Protein AF-A0A7Y9MN47-F1 (afdb_monomer)

pLDDT: mean 72.98, std 20.93, range [35.97, 98.0]

Radius of gyration: 23.83 Å; Cα contacts (8 Å, |Δi|>4): 318; chains: 1; bounding box: 65×34×80 Å

Nearest PDB structures (foldseek):
  3wjf-assembly1_B  TM=3.999E-01  e=9.464E-02  Arabidopsis thaliana
  4ymy-assembly1_A-2  TM=3.581E-01  e=9.275E-01  Arabidopsis thaliana
  2a13-assembly1_A  TM=3.561E-01  e=1.096E+00  Arabidopsis thaliana

Secondary structure (DSSP, 8-state):
--GGGSSTTSSSSSSSSTTSS--------SS---GGGGGGG-EEEEEEEE-SSTT-SEEEEEEEEEPPPTT--SEEEEEEEEEEESTTTTSPPEEEEEEEEEETTTTTEEEEE---SS-TTS-SEEEEEEEEE----SS---S--EEEEE-TTTS--SSPPSSTT-EEEEE-

Mean predicted aligned error: 13.32 Å

Sequence (172 aa):
MDKEAMSALLLGLAAAIAAMAADAAQPASGDDWPPQRQQLLAGRYVGKLQGYTRDCETVRADLRLEVGAASETAHRYTLTTTCIAGAARHAAPRTITGVWGIDQMASSCLTLGFEDPDDPQVGPNIYGFRVEEAQTRGRRAAAADYDLAQDGFNCHSGMPPEHADKRLRRVR

Structure (mmCIF, N/CA/C/O backbone):
data_AF-A0A7Y9MN47-F1
#
_entry.id   AF-A0A7Y9MN47-F1
#
loop_
_atom_site.group_PDB
_atom_site.id
_atom_site.type_symbol
_atom_site.label_atom_id
_atom_site.label_alt_id
_atom_site.label_comp_id
_atom_site.label_asym_id
_atom_site.label_entity_id
_atom_site.label_seq_id
_atom_site.pdbx_PDB_ins_code
_atom_site.Cartn_x
_atom_site.Cartn_y
_atom_site.Cartn_z
_atom_site.occupancy
_atom_site.B_iso_or_equiv
_atom_site.auth_seq_id
_atom_site.auth_comp_id
_atom_site.auth_asym_id
_atom_site.auth_atom_id
_atom_site.pdbx_PDB_model_num
ATOM 1 N N . MET A 1 1 ? -49.065 21.344 60.781 1.00 49.09 1 MET A N 1
ATOM 2 C CA . MET A 1 1 ? -47.659 21.115 60.359 1.00 49.09 1 MET A CA 1
ATOM 3 C C . MET A 1 1 ? -47.647 19.742 59.734 1.00 49.09 1 MET A C 1
ATOM 5 O O . MET A 1 1 ? -47.488 18.737 60.417 1.00 49.09 1 MET A O 1
ATOM 9 N N . ASP A 1 2 ? -48.013 19.729 58.460 1.00 40.91 2 ASP A N 1
ATOM 10 C CA . ASP A 1 2 ? -48.677 18.596 57.837 1.00 40.91 2 ASP A CA 1
ATOM 11 C C . ASP A 1 2 ? -47.696 17.789 56.997 1.00 40.91 2 ASP A C 1
ATOM 13 O O . ASP A 1 2 ? -46.956 18.307 56.161 1.00 40.91 2 ASP A O 1
ATOM 17 N N . LYS A 1 3 ? -47.714 16.485 57.268 1.00 39.78 3 LYS A N 1
ATOM 18 C CA . LYS A 1 3 ? -46.863 15.421 56.719 1.00 39.78 3 LYS A CA 1
ATOM 19 C C . LYS A 1 3 ? -47.030 15.230 55.198 1.00 39.78 3 LYS A C 1
ATOM 21 O O . LYS A 1 3 ? -46.256 14.514 54.574 1.00 39.78 3 LYS A O 1
ATOM 26 N N . GLU A 1 4 ? -47.987 15.946 54.616 1.00 41.16 4 GLU A N 1
ATOM 27 C CA . GLU A 1 4 ? -48.406 15.924 53.213 1.00 41.16 4 GLU A CA 1
ATOM 28 C C . GLU A 1 4 ? -47.660 16.938 52.325 1.00 41.16 4 GLU A C 1
ATOM 30 O O . GLU A 1 4 ? -47.920 17.022 51.131 1.00 41.16 4 GLU A O 1
ATOM 35 N N . ALA A 1 5 ? -46.716 17.715 52.869 1.00 42.19 5 ALA A N 1
ATOM 36 C CA . ALA A 1 5 ? -45.901 18.640 52.070 1.00 42.19 5 ALA A CA 1
ATOM 37 C C . ALA A 1 5 ? -44.557 18.041 51.608 1.00 42.19 5 ALA A C 1
ATOM 39 O O . ALA A 1 5 ? -43.878 18.627 50.768 1.00 42.19 5 ALA A O 1
ATOM 40 N N . MET A 1 6 ? -44.161 16.875 52.136 1.00 38.94 6 MET A N 1
ATOM 41 C CA . MET A 1 6 ? -42.829 16.298 51.889 1.00 38.94 6 MET A CA 1
ATOM 42 C C . MET A 1 6 ? -42.818 15.179 50.837 1.00 38.94 6 MET A C 1
ATOM 44 O O . MET A 1 6 ? -41.760 14.857 50.303 1.00 38.94 6 MET A O 1
ATOM 48 N N . SER A 1 7 ? -43.986 14.637 50.476 1.00 38.72 7 SER A N 1
ATOM 49 C CA . SER A 1 7 ? -44.110 13.586 49.451 1.00 38.72 7 SER A CA 1
ATOM 50 C C . SER A 1 7 ? -44.237 14.117 48.019 1.00 38.72 7 SER A C 1
ATOM 52 O O . SER A 1 7 ? -44.052 13.358 47.072 1.00 38.72 7 SER A O 1
ATOM 54 N N . ALA A 1 8 ? -44.501 15.413 47.829 1.00 39.75 8 ALA A N 1
ATOM 55 C CA . ALA A 1 8 ? -44.676 15.993 46.495 1.00 39.75 8 ALA A CA 1
ATOM 56 C C . ALA A 1 8 ? -43.355 16.394 45.805 1.00 39.75 8 ALA A C 1
ATOM 58 O O . ALA A 1 8 ? -43.352 16.646 44.604 1.00 39.75 8 ALA A O 1
ATOM 59 N N . LEU A 1 9 ? -42.223 16.420 46.525 1.00 39.03 9 LEU A N 1
ATOM 60 C CA . LEU A 1 9 ? -40.928 16.818 45.950 1.00 39.03 9 LEU A CA 1
ATOM 61 C C . LEU A 1 9 ? -40.112 15.658 45.347 1.00 39.03 9 LEU A C 1
ATOM 63 O O . LEU A 1 9 ? -39.098 15.902 44.702 1.00 39.03 9 LEU A O 1
ATOM 67 N N . LEU A 1 10 ? -40.532 14.403 45.539 1.00 43.34 10 LEU A N 1
ATOM 68 C CA . LEU A 1 10 ? -39.738 13.216 45.176 1.00 43.34 10 LEU A CA 1
ATOM 69 C C . LEU A 1 10 ? -40.212 12.478 43.912 1.00 43.34 10 LEU A C 1
ATOM 71 O O . LEU A 1 10 ? -39.572 11.518 43.495 1.00 43.34 10 LEU A O 1
ATOM 75 N N . LEU A 1 11 ? -41.284 12.933 43.259 1.00 43.06 11 LEU A N 1
ATOM 76 C CA . LEU A 1 11 ? -41.852 12.280 42.065 1.00 43.06 11 LEU A CA 1
ATOM 77 C C . LEU A 1 11 ? -41.490 12.957 40.728 1.00 43.06 11 LEU A C 1
ATOM 79 O O . LEU A 1 11 ? -41.938 12.513 39.676 1.00 43.06 11 LEU A O 1
ATOM 83 N N . GLY A 1 12 ? -40.645 13.994 40.742 1.00 37.09 12 GLY A N 1
ATOM 84 C CA . GLY A 1 12 ? -40.262 14.760 39.545 1.00 37.09 12 GLY A CA 1
ATOM 85 C C . GLY A 1 12 ? -38.930 14.380 38.882 1.00 37.09 12 GLY A C 1
ATOM 86 O O . GLY A 1 12 ? -38.513 15.074 37.962 1.00 37.09 12 GLY A O 1
ATOM 87 N N . LEU A 1 13 ? -38.235 13.328 39.335 1.00 44.00 13 LEU A N 1
ATOM 88 C CA . LEU A 1 13 ? -36.845 13.037 38.924 1.00 44.00 13 LEU A CA 1
ATOM 89 C C . LEU A 1 13 ? -36.622 11.667 38.261 1.00 44.00 13 LEU A C 1
ATOM 91 O O . LEU A 1 13 ? -35.481 11.256 38.073 1.00 44.00 13 LEU A O 1
ATOM 95 N N . ALA A 1 14 ? -37.683 10.962 37.862 1.00 44.72 14 ALA A N 1
ATOM 96 C CA . ALA A 1 14 ? -37.576 9.610 37.295 1.00 44.72 14 ALA A CA 1
ATOM 97 C C . ALA A 1 14 ? -37.812 9.519 35.771 1.00 44.72 14 ALA A C 1
ATOM 99 O O . ALA A 1 14 ? -37.941 8.418 35.246 1.00 44.72 14 ALA A O 1
ATOM 100 N N . ALA A 1 15 ? -37.855 10.643 35.044 1.00 43.50 15 ALA A N 1
ATOM 101 C CA . ALA A 1 15 ? -38.133 10.653 33.599 1.00 43.50 15 ALA A CA 1
ATOM 102 C C . ALA A 1 15 ? -36.969 11.140 32.710 1.00 43.50 15 ALA A C 1
ATOM 104 O O . ALA A 1 15 ? -37.145 11.263 31.503 1.00 43.50 15 ALA A O 1
ATOM 105 N N . ALA A 1 16 ? -35.776 11.393 33.264 1.00 42.41 16 ALA A N 1
ATOM 106 C CA . ALA A 1 16 ? -34.651 11.963 32.505 1.00 42.41 16 ALA A CA 1
ATOM 107 C C . ALA A 1 16 ? -33.476 10.998 32.239 1.00 42.41 16 ALA A C 1
ATOM 109 O O . ALA A 1 16 ? -32.476 11.414 31.666 1.00 42.41 16 ALA A O 1
ATOM 110 N N . ILE A 1 17 ? -33.566 9.717 32.623 1.00 44.28 17 ILE A N 1
ATOM 111 C CA . ILE A 1 17 ? -32.434 8.769 32.489 1.00 44.28 17 ILE A CA 1
ATOM 112 C C . ILE A 1 17 ? -32.586 7.840 31.264 1.00 44.28 17 ILE A C 1
ATOM 114 O O . ILE A 1 17 ? -31.621 7.231 30.816 1.00 44.28 17 ILE A O 1
ATOM 118 N N . ALA A 1 18 ? -33.759 7.790 30.625 1.00 40.53 18 ALA A N 1
ATOM 119 C CA . ALA A 1 18 ? -33.977 6.945 29.444 1.00 40.53 18 ALA A CA 1
ATOM 120 C C . ALA A 1 18 ? -33.538 7.577 28.104 1.00 40.53 18 ALA A C 1
ATOM 122 O O . ALA A 1 18 ? -33.645 6.926 27.070 1.00 40.53 18 ALA A O 1
ATOM 123 N N . ALA A 1 19 ? -33.020 8.812 28.100 1.00 36.56 19 ALA A N 1
ATOM 124 C CA . ALA A 1 19 ? -32.503 9.458 26.887 1.00 36.56 19 ALA A CA 1
ATOM 125 C C . ALA A 1 19 ? -30.997 9.22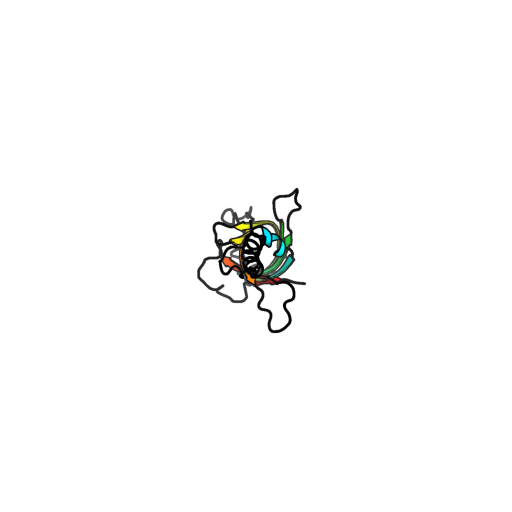3 26.651 1.00 36.56 19 ALA A C 1
ATOM 127 O O . ALA A 1 19 ? -30.495 9.568 25.589 1.00 36.56 19 ALA A O 1
ATOM 128 N N . MET A 1 20 ? -30.273 8.612 27.601 1.00 39.50 20 MET A N 1
ATOM 129 C CA . MET A 1 20 ? -28.817 8.389 27.487 1.00 39.50 20 MET A CA 1
ATOM 130 C C . MET A 1 20 ? -28.432 6.982 26.999 1.00 39.50 20 MET A C 1
ATOM 132 O O . MET A 1 20 ? -27.253 6.672 26.882 1.00 39.50 20 MET A O 1
ATOM 136 N N . ALA A 1 21 ? -29.411 6.123 26.701 1.00 37.59 21 ALA A N 1
ATOM 137 C CA . ALA A 1 21 ? -29.181 4.787 26.134 1.00 37.59 21 ALA A CA 1
ATOM 138 C C . ALA A 1 21 ? -29.476 4.712 24.624 1.00 37.59 21 ALA A C 1
ATOM 140 O O . ALA A 1 21 ? -29.436 3.632 24.039 1.00 37.59 21 ALA A O 1
ATOM 141 N N . ALA A 1 22 ? -29.770 5.855 23.998 1.00 38.66 22 ALA A N 1
ATOM 142 C CA . ALA A 1 22 ? -29.960 5.984 22.559 1.00 38.66 22 ALA A CA 1
ATOM 143 C C . ALA A 1 22 ? -28.849 6.818 21.902 1.00 38.66 22 ALA A C 1
ATOM 145 O O . ALA A 1 22 ? -29.043 7.329 20.808 1.00 38.66 22 ALA A O 1
ATOM 146 N N . ASP A 1 23 ? -27.656 6.875 22.499 1.00 36.25 23 ASP A N 1
ATOM 147 C CA . ASP A 1 23 ? -26.425 6.960 21.705 1.00 36.25 23 ASP A CA 1
ATOM 148 C C . ASP A 1 23 ? -26.146 5.556 21.147 1.00 36.25 23 ASP A C 1
ATOM 150 O O . ASP A 1 23 ? -25.165 4.876 21.456 1.00 36.25 23 ASP A O 1
ATOM 154 N N . ALA A 1 24 ? -27.085 5.066 20.334 1.00 41.53 24 ALA A N 1
ATOM 155 C CA . ALA A 1 24 ? -26.736 4.104 19.314 1.00 41.53 24 ALA A CA 1
ATOM 156 C C . ALA A 1 24 ? -25.742 4.857 18.443 1.00 41.53 24 ALA A C 1
ATOM 158 O O . ALA A 1 24 ? -26.182 5.684 17.649 1.00 41.53 24 ALA A O 1
ATOM 159 N N . ALA A 1 25 ? -24.446 4.642 18.712 1.00 44.47 25 ALA A N 1
ATOM 160 C CA . ALA A 1 25 ? -23.312 5.239 18.026 1.00 44.47 25 ALA A CA 1
ATOM 161 C C . ALA A 1 25 ? -23.715 5.503 16.581 1.00 44.47 25 ALA A C 1
ATOM 163 O O . ALA A 1 25 ? -23.823 4.567 15.782 1.00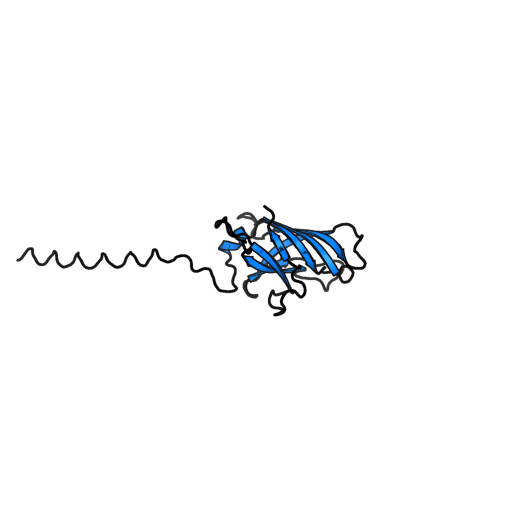 44.47 25 ALA A O 1
ATOM 164 N N . GLN A 1 26 ? -24.063 6.761 16.299 1.00 35.97 26 GLN A N 1
ATOM 165 C CA . GLN A 1 26 ? -24.443 7.160 14.959 1.00 35.97 26 GLN A CA 1
ATOM 166 C C . GLN A 1 26 ? -23.270 6.712 14.088 1.00 35.97 26 GLN A C 1
ATOM 168 O O . GLN A 1 26 ? -22.127 7.041 14.434 1.00 35.97 26 GLN A O 1
ATOM 173 N N . PRO A 1 27 ? -23.487 5.893 13.040 1.00 39.16 27 PRO A N 1
ATOM 174 C CA . PRO A 1 27 ? -22.398 5.567 12.139 1.00 39.16 27 PRO A CA 1
ATOM 175 C C . PRO A 1 27 ? -21.867 6.917 11.690 1.00 39.16 27 PRO A C 1
ATOM 177 O O . PRO A 1 27 ? -22.660 7.751 11.255 1.00 39.16 27 PRO A O 1
ATOM 180 N N . ALA A 1 28 ? -20.582 7.175 11.933 1.00 42.72 28 ALA A N 1
ATOM 181 C CA . ALA A 1 28 ? -19.943 8.413 11.536 1.00 42.72 28 ALA A CA 1
ATOM 182 C C . ALA A 1 28 ? -20.114 8.541 10.020 1.00 42.72 28 ALA A C 1
ATOM 184 O O . ALA A 1 28 ? -19.349 7.994 9.235 1.00 42.72 28 ALA A O 1
ATOM 185 N N . SER A 1 29 ? -21.199 9.189 9.613 1.00 42.56 29 SER A N 1
ATOM 186 C CA . SER A 1 29 ? -21.457 9.635 8.263 1.00 42.56 29 SER A CA 1
ATOM 187 C C . SER A 1 29 ? -20.704 10.948 8.147 1.00 42.56 29 SER A C 1
ATOM 189 O O . SER A 1 29 ? -21.265 12.028 8.319 1.00 42.56 29 SER A O 1
ATOM 191 N N . GLY A 1 30 ? -19.398 10.822 8.000 1.00 42.06 30 GLY A N 1
ATOM 192 C CA . GLY A 1 30 ? -18.451 11.908 7.870 1.00 42.06 30 GLY A CA 1
ATOM 193 C C . GLY A 1 30 ? -17.130 11.265 7.511 1.00 42.06 30 GLY A C 1
ATOM 194 O O . GLY A 1 30 ? -16.755 10.277 8.136 1.00 42.06 30 GLY A O 1
ATOM 195 N N . ASP A 1 31 ? -16.470 11.787 6.488 1.00 53.44 31 ASP A N 1
ATOM 196 C CA . ASP A 1 31 ? -15.241 11.267 5.886 1.00 53.44 31 ASP A CA 1
ATOM 197 C C . ASP A 1 31 ? -14.026 11.230 6.845 1.00 53.44 31 ASP A C 1
ATOM 199 O O . ASP A 1 31 ? -12.892 11.124 6.399 1.00 53.44 31 ASP A O 1
ATOM 203 N N . ASP A 1 32 ? -14.234 11.287 8.164 1.00 62.97 32 ASP A N 1
ATOM 204 C CA . ASP A 1 32 ? -13.195 11.326 9.182 1.00 62.97 32 ASP A CA 1
ATOM 205 C C . ASP A 1 32 ? -13.087 9.998 9.963 1.00 62.97 32 ASP A C 1
ATOM 207 O O . ASP A 1 32 ? -13.972 9.594 10.720 1.00 62.97 32 ASP A O 1
ATOM 211 N N . TRP A 1 33 ? -11.957 9.309 9.798 1.00 68.19 33 TRP A N 1
ATOM 212 C CA . TRP A 1 33 ? -11.539 8.106 10.503 1.00 68.19 33 TRP A CA 1
ATOM 213 C C . TRP A 1 33 ? -10.890 8.484 11.839 1.00 68.19 33 TRP A C 1
ATOM 215 O O . TRP A 1 33 ? -9.772 9.011 11.872 1.00 68.19 33 TRP A O 1
ATOM 225 N N . PRO A 1 34 ? -11.540 8.202 12.977 1.00 70.25 34 PRO A N 1
ATOM 226 C CA . PRO A 1 34 ? -11.050 8.686 14.256 1.00 70.25 34 PRO A CA 1
ATOM 227 C C . PRO A 1 34 ? -9.799 7.908 14.705 1.00 70.25 34 PRO A C 1
ATOM 229 O O . PRO A 1 34 ? -9.718 6.691 14.480 1.00 70.25 34 PRO A O 1
ATOM 232 N N . PRO A 1 35 ? -8.846 8.553 15.411 1.00 73.69 35 PRO A N 1
ATOM 233 C CA . PRO A 1 35 ? -7.642 7.900 15.933 1.00 73.69 35 PRO A CA 1
ATOM 234 C C . PRO A 1 35 ? -7.923 6.603 16.702 1.00 73.69 35 PRO A C 1
ATOM 236 O O . PRO A 1 35 ? -7.249 5.596 16.507 1.00 73.69 35 PRO A O 1
ATOM 239 N N . GLN A 1 36 ? -8.991 6.581 17.502 1.00 73.44 36 GLN A N 1
ATOM 240 C CA . GLN A 1 36 ? -9.391 5.430 18.316 1.00 73.44 36 GLN A CA 1
ATOM 241 C C . GLN A 1 36 ? -9.867 4.226 17.487 1.00 73.44 36 GLN A C 1
ATOM 243 O O . GLN A 1 36 ? -10.001 3.134 18.028 1.00 73.44 36 GLN A O 1
ATOM 248 N N . ARG A 1 37 ? -10.160 4.394 16.190 1.00 79.12 37 ARG A N 1
ATOM 249 C CA . ARG A 1 37 ? -10.556 3.301 15.284 1.00 79.12 37 ARG A CA 1
ATOM 250 C C . ARG A 1 37 ? -9.420 2.842 14.377 1.00 79.12 37 ARG A C 1
ATOM 252 O O . ARG A 1 37 ? -9.601 1.858 13.663 1.00 79.12 37 ARG A O 1
ATOM 259 N N . GLN A 1 38 ? -8.247 3.478 14.410 1.00 81.94 38 GLN A N 1
ATOM 260 C CA . GLN A 1 38 ? -7.114 3.086 13.558 1.00 81.94 38 GLN A CA 1
ATOM 261 C C . GLN A 1 38 ? -6.668 1.647 13.822 1.00 81.94 38 GLN A C 1
ATOM 263 O O . GLN A 1 38 ? -6.368 0.915 12.883 1.00 81.94 38 GLN A O 1
ATOM 268 N N . GLN A 1 39 ? -6.763 1.181 15.071 1.00 84.62 39 GLN A N 1
ATOM 269 C CA . GLN A 1 39 ? -6.463 -0.210 15.413 1.00 84.62 39 GLN A CA 1
ATOM 270 C C . GLN A 1 39 ? -7.310 -1.251 14.663 1.00 84.62 39 GLN A C 1
ATOM 272 O O . GLN A 1 39 ? -6.873 -2.383 14.478 1.00 84.62 39 GLN A O 1
ATOM 277 N N . LEU A 1 40 ? -8.508 -0.877 14.198 1.00 87.25 40 LEU A N 1
ATOM 278 C CA . LEU A 1 40 ? -9.388 -1.769 13.441 1.00 87.25 40 LEU A CA 1
ATOM 279 C C . LEU A 1 40 ? -8.859 -2.032 12.021 1.00 87.25 40 LEU A C 1
ATOM 281 O O . LEU A 1 40 ? -9.228 -3.025 11.392 1.00 87.25 40 LEU A O 1
ATOM 285 N N . LEU A 1 41 ? -7.966 -1.173 11.523 1.00 89.25 41 LEU A N 1
ATOM 286 C CA . LEU A 1 41 ? -7.340 -1.303 10.208 1.00 89.25 41 LEU A CA 1
ATOM 287 C C . LEU A 1 41 ? -6.138 -2.259 10.219 1.00 89.25 41 LEU A C 1
ATOM 289 O O . LEU A 1 41 ? -5.659 -2.650 9.162 1.00 89.25 41 LEU A O 1
ATOM 293 N N . ALA A 1 42 ? -5.672 -2.697 11.392 1.00 91.50 42 ALA A N 1
ATOM 294 C CA . ALA A 1 42 ? -4.563 -3.640 11.509 1.00 91.50 42 ALA A CA 1
ATOM 295 C C . ALA A 1 42 ? -4.921 -5.014 10.929 1.00 91.50 42 ALA A C 1
ATOM 297 O O . ALA A 1 42 ? -5.795 -5.709 11.450 1.00 91.50 42 ALA A O 1
ATOM 298 N N . GLY A 1 43 ? -4.242 -5.450 9.875 1.00 93.50 43 GLY A N 1
ATOM 299 C CA . GLY A 1 43 ? -4.565 -6.704 9.204 1.00 93.50 43 GLY A CA 1
ATOM 300 C C . GLY A 1 43 ? -3.822 -6.882 7.890 1.00 93.50 43 GLY A C 1
ATOM 301 O O . GLY A 1 43 ? -2.972 -6.075 7.523 1.00 93.50 43 GLY A O 1
ATOM 302 N N . ARG A 1 44 ? -4.144 -7.966 7.181 1.00 95.88 44 ARG A N 1
ATOM 303 C CA . ARG A 1 44 ? -3.619 -8.247 5.843 1.00 95.88 44 ARG A CA 1
ATOM 304 C C . ARG A 1 44 ? -4.675 -7.929 4.792 1.00 95.88 44 ARG A C 1
ATOM 306 O O . ARG A 1 44 ? -5.830 -8.315 4.946 1.00 95.88 44 ARG A O 1
ATOM 313 N N . TYR A 1 45 ? -4.259 -7.280 3.719 1.00 95.56 45 TYR A N 1
ATOM 314 C CA . TYR A 1 45 ? -5.088 -6.821 2.619 1.00 95.56 45 TYR A CA 1
ATOM 315 C C . TYR A 1 45 ? -4.453 -7.252 1.303 1.00 95.56 45 TYR A C 1
ATOM 317 O O . TYR A 1 45 ? -3.249 -7.101 1.117 1.00 95.56 45 TYR A O 1
ATOM 325 N N . VAL A 1 46 ? -5.245 -7.782 0.377 1.00 95.56 46 VAL A N 1
ATOM 326 C CA . VAL A 1 46 ? -4.749 -8.223 -0.933 1.00 95.56 46 VAL A CA 1
ATOM 327 C C . VAL A 1 46 ? -5.615 -7.677 -2.049 1.00 95.56 46 VAL A C 1
ATOM 329 O O . VAL A 1 46 ? -6.833 -7.555 -1.912 1.00 95.56 46 VAL A O 1
ATOM 332 N N . GLY A 1 47 ? -5.000 -7.372 -3.183 1.00 93.81 47 GLY A N 1
ATOM 333 C CA . GLY A 1 47 ? -5.739 -6.842 -4.317 1.00 93.81 47 GLY A CA 1
ATOM 334 C C . GLY A 1 47 ? -4.846 -6.390 -5.450 1.00 93.81 47 GLY A C 1
ATOM 335 O O . GLY A 1 47 ? -3.714 -6.861 -5.592 1.00 93.81 47 GLY A O 1
ATOM 336 N N . LYS A 1 48 ? -5.373 -5.495 -6.280 1.00 93.12 48 LYS A N 1
ATOM 337 C CA . LYS A 1 48 ? -4.594 -4.830 -7.320 1.00 93.12 48 LYS A CA 1
ATOM 338 C C . LYS A 1 48 ? -4.518 -3.344 -7.027 1.00 93.12 48 LYS A C 1
ATOM 340 O O . LYS A 1 48 ? -5.439 -2.783 -6.443 1.00 93.12 48 LYS A O 1
ATOM 345 N N . LEU A 1 49 ? -3.425 -2.737 -7.461 1.00 91.81 49 LEU A N 1
ATOM 346 C CA . LEU A 1 49 ? -3.192 -1.301 -7.412 1.00 91.81 49 LEU A CA 1
ATOM 347 C C . LEU A 1 49 ? -2.596 -0.855 -8.739 1.00 91.81 49 LEU A C 1
ATOM 349 O O . LEU A 1 49 ? -1.953 -1.641 -9.438 1.00 91.81 49 LEU A O 1
ATOM 353 N N . GLN A 1 50 ? -2.759 0.421 -9.051 1.00 89.88 50 GLN A N 1
ATOM 354 C CA . GLN A 1 50 ? -1.887 1.083 -10.006 1.00 89.88 50 GLN A CA 1
ATOM 355 C C . GLN A 1 50 ? -0.461 1.086 -9.452 1.00 89.88 50 GLN A C 1
ATOM 357 O O . GLN A 1 50 ? -0.270 1.399 -8.276 1.00 89.88 50 GLN A O 1
ATOM 362 N N . GLY A 1 51 ? 0.515 0.716 -10.281 1.00 88.75 51 GLY A N 1
ATOM 363 C CA . GLY A 1 51 ? 1.920 0.780 -9.890 1.00 88.75 51 GLY A CA 1
ATOM 364 C C . GLY A 1 51 ? 2.380 2.227 -9.706 1.00 88.75 51 GLY A C 1
ATOM 365 O O . GLY A 1 51 ? 1.877 3.140 -10.359 1.00 88.75 51 GLY A O 1
ATOM 366 N N . TYR A 1 52 ? 3.320 2.436 -8.786 1.00 86.31 52 TYR A N 1
ATOM 367 C CA . TYR A 1 52 ? 3.865 3.764 -8.493 1.00 86.31 52 TYR A CA 1
ATOM 368 C C . TYR A 1 52 ? 4.990 4.176 -9.461 1.00 86.31 52 TYR A C 1
ATOM 370 O O . TYR A 1 52 ? 5.308 5.356 -9.575 1.00 86.31 52 TYR A O 1
ATOM 378 N N . THR A 1 53 ? 5.584 3.213 -10.172 1.00 85.69 53 THR A N 1
ATOM 379 C CA . THR A 1 53 ? 6.633 3.441 -11.172 1.00 85.69 53 THR A CA 1
ATOM 380 C C . THR A 1 53 ? 6.047 3.480 -12.581 1.00 85.69 53 THR A C 1
ATOM 382 O O . THR A 1 53 ? 5.035 2.849 -12.877 1.00 85.69 53 THR A O 1
ATOM 385 N N . ARG A 1 54 ? 6.704 4.196 -13.501 1.00 84.62 54 ARG A N 1
ATOM 386 C CA . ARG A 1 54 ? 6.221 4.339 -14.890 1.00 84.62 54 ARG A CA 1
ATOM 387 C C . ARG A 1 54 ? 6.307 3.056 -15.720 1.00 84.62 54 ARG A C 1
ATOM 389 O O . ARG A 1 54 ? 5.605 2.924 -16.714 1.00 84.62 54 ARG A O 1
ATOM 396 N N . ASP A 1 55 ? 7.190 2.138 -15.351 1.00 89.50 55 ASP A N 1
ATOM 397 C CA . ASP A 1 55 ? 7.426 0.871 -16.048 1.00 89.50 55 ASP A CA 1
ATOM 398 C C . ASP A 1 55 ? 6.479 -0.256 -15.601 1.00 89.50 55 ASP A C 1
ATOM 400 O O . ASP A 1 55 ? 6.421 -1.304 -16.257 1.00 89.50 55 ASP A O 1
ATOM 404 N N . CYS A 1 56 ? 5.712 -0.041 -14.526 1.00 89.19 56 CYS A N 1
ATOM 405 C CA . CYS A 1 56 ? 4.697 -0.963 -14.043 1.00 89.19 56 CYS A CA 1
ATOM 406 C C . CYS A 1 56 ? 3.334 -0.278 -13.911 1.00 89.19 56 CYS A C 1
ATOM 408 O O . CYS A 1 56 ? 3.078 0.486 -12.987 1.00 89.19 56 CYS A O 1
ATOM 410 N N . GLU A 1 57 ? 2.413 -0.617 -14.806 1.00 90.12 57 GLU A N 1
ATOM 411 C CA . GLU A 1 57 ? 1.081 -0.011 -14.850 1.00 90.12 57 GLU A CA 1
ATOM 412 C C . GLU A 1 57 ? 0.183 -0.533 -13.723 1.00 90.12 57 GLU A C 1
ATOM 414 O O . GLU A 1 57 ? -0.589 0.209 -13.117 1.00 90.12 57 GLU A O 1
ATOM 419 N N . THR A 1 58 ? 0.262 -1.833 -13.428 1.00 90.38 58 THR A N 1
ATOM 420 C CA . THR A 1 58 ? -0.577 -2.486 -12.415 1.00 90.38 58 THR A CA 1
ATOM 421 C C . THR A 1 58 ? 0.226 -3.506 -11.634 1.00 90.38 58 THR A C 1
ATOM 423 O O . THR A 1 58 ? 0.925 -4.345 -12.209 1.00 90.38 58 THR A O 1
ATOM 426 N N . VAL A 1 59 ? 0.053 -3.492 -10.316 1.00 93.19 59 VAL A N 1
ATOM 427 C CA . VAL A 1 59 ? 0.625 -4.475 -9.400 1.00 93.19 59 VAL A CA 1
ATOM 428 C C . VAL A 1 59 ? -0.470 -5.314 -8.754 1.00 93.19 59 VAL A C 1
ATOM 430 O O . VAL A 1 59 ? -1.547 -4.821 -8.423 1.00 93.19 59 VAL A O 1
ATOM 433 N N . ARG A 1 60 ? -0.177 -6.592 -8.516 1.00 95.31 60 ARG A N 1
ATOM 434 C CA . ARG A 1 60 ? -0.828 -7.347 -7.443 1.00 95.31 60 ARG A CA 1
ATOM 435 C C . ARG A 1 60 ? -0.131 -6.983 -6.136 1.00 95.31 60 ARG A C 1
ATOM 437 O O . ARG A 1 60 ? 1.094 -7.055 -6.072 1.00 95.31 60 ARG A O 1
ATOM 444 N N . ALA A 1 61 ? -0.904 -6.622 -5.123 1.00 96.31 61 ALA A N 1
ATOM 445 C CA . ALA A 1 61 ? -0.409 -6.154 -3.837 1.00 96.31 61 ALA A CA 1
ATOM 446 C C . ALA A 1 61 ? -0.864 -7.062 -2.687 1.00 96.31 61 ALA A C 1
ATOM 448 O O . ALA A 1 61 ? -1.997 -7.551 -2.676 1.00 96.31 61 ALA A O 1
ATOM 449 N N . ASP A 1 62 ? 0.036 -7.244 -1.726 1.00 97.88 62 ASP A N 1
ATOM 450 C CA . ASP A 1 62 ? -0.173 -7.873 -0.424 1.00 97.88 62 ASP A CA 1
ATOM 451 C C . ASP A 1 62 ? 0.344 -6.911 0.647 1.00 97.88 62 ASP A C 1
ATOM 453 O O . ASP A 1 62 ? 1.549 -6.691 0.774 1.00 97.88 62 ASP A O 1
ATOM 457 N N . LEU A 1 63 ? -0.583 -6.269 1.345 1.00 97.75 63 LEU A N 1
ATOM 458 C CA . LEU A 1 63 ? -0.322 -5.239 2.337 1.00 97.75 63 LEU A CA 1
ATOM 459 C C . LEU A 1 63 ? -0.638 -5.785 3.724 1.00 97.75 63 LEU A C 1
ATOM 461 O O . LEU A 1 63 ? -1.749 -6.237 3.983 1.00 97.75 63 LEU A O 1
ATOM 465 N N . ARG A 1 64 ? 0.306 -5.670 4.650 1.00 97.06 64 ARG A N 1
ATOM 466 C CA . ARG A 1 64 ? 0.087 -5.891 6.076 1.00 97.06 64 ARG A CA 1
ATOM 467 C C . ARG A 1 64 ? 0.221 -4.572 6.823 1.00 97.06 64 ARG A C 1
ATOM 469 O O . ARG A 1 64 ? 1.256 -3.921 6.721 1.00 97.06 64 ARG A O 1
ATOM 476 N N . LEU A 1 65 ? -0.817 -4.222 7.575 1.00 94.94 65 LEU A N 1
ATOM 477 C CA . LEU A 1 65 ? -0.865 -3.077 8.477 1.00 94.94 65 LEU A CA 1
ATOM 478 C C . LEU A 1 65 ? -0.752 -3.560 9.920 1.00 94.94 65 LEU A C 1
ATOM 480 O O . LEU A 1 65 ? -1.530 -4.405 10.365 1.00 94.94 65 LEU A O 1
ATOM 484 N N . GLU A 1 66 ? 0.200 -2.998 10.647 1.00 92.62 66 GLU A N 1
ATOM 485 C CA . GLU A 1 66 ? 0.474 -3.295 12.045 1.00 92.62 66 GLU A CA 1
ATOM 486 C C . GLU A 1 66 ? 0.392 -2.006 12.856 1.00 92.62 66 GLU A C 1
ATOM 488 O O . GLU A 1 66 ? 0.862 -0.945 12.439 1.00 92.62 66 GLU A O 1
ATOM 493 N N . VAL A 1 67 ? -0.229 -2.091 14.025 1.00 87.31 67 VAL A N 1
ATOM 494 C CA . VAL A 1 67 ? -0.326 -0.971 14.962 1.00 87.31 67 VAL A CA 1
ATOM 495 C C . VAL A 1 67 ? 0.879 -1.058 15.882 1.00 87.31 67 VAL A C 1
ATOM 497 O O . VAL A 1 67 ? 1.128 -2.110 16.471 1.00 87.31 67 VAL A O 1
ATOM 500 N N . GLY A 1 68 ? 1.632 0.037 15.981 1.00 77.19 68 GLY A N 1
ATOM 501 C CA . GLY A 1 68 ? 2.728 0.155 16.940 1.00 77.19 68 GLY A CA 1
ATOM 502 C C . GLY A 1 68 ? 2.242 -0.103 18.370 1.00 77.19 68 GLY A C 1
ATOM 503 O O . GLY A 1 68 ? 1.103 0.212 18.722 1.00 77.19 68 GLY A O 1
ATOM 504 N N . ALA A 1 69 ? 3.091 -0.715 19.196 1.00 64.50 69 ALA A N 1
ATOM 505 C CA . ALA A 1 69 ? 2.799 -0.895 20.617 1.00 64.50 69 ALA A CA 1
ATOM 506 C C . ALA A 1 69 ? 2.657 0.471 21.315 1.00 64.50 69 ALA A C 1
ATOM 508 O O . ALA A 1 69 ? 3.135 1.476 20.810 1.00 64.50 69 ALA A O 1
ATOM 509 N N . ALA A 1 70 ? 2.078 0.529 22.518 1.00 53.22 70 ALA A N 1
ATOM 510 C CA . ALA A 1 70 ? 1.908 1.793 23.254 1.00 53.22 70 ALA A CA 1
ATOM 511 C C . ALA A 1 70 ? 3.218 2.598 23.473 1.00 53.22 70 ALA A C 1
ATOM 513 O O . ALA A 1 70 ? 3.158 3.796 23.735 1.00 53.22 70 ALA A O 1
ATOM 514 N N . SER A 1 71 ? 4.390 1.957 23.358 1.00 48.03 71 SER A N 1
ATOM 515 C CA . SER A 1 71 ? 5.720 2.588 23.397 1.00 48.03 71 SER A CA 1
ATOM 516 C C . SER A 1 71 ? 6.271 3.019 22.029 1.00 48.03 71 SER A C 1
ATOM 518 O O . SER A 1 71 ? 7.223 3.791 21.979 1.00 48.03 71 SER A O 1
ATOM 520 N N . GLU A 1 72 ? 5.707 2.519 20.928 1.00 54.50 72 GLU A N 1
ATOM 521 C CA . GLU A 1 72 ? 6.056 2.862 19.548 1.00 54.50 72 GLU A CA 1
ATOM 522 C C . GLU A 1 72 ? 4.891 3.632 18.919 1.00 54.50 72 GLU A C 1
ATOM 524 O O . GLU A 1 72 ? 3.892 3.064 18.490 1.00 54.50 72 GLU A O 1
ATOM 529 N N . THR A 1 73 ? 5.007 4.955 18.852 1.00 57.59 73 THR A N 1
ATOM 530 C CA . THR A 1 73 ? 3.929 5.834 18.370 1.00 57.59 73 THR A CA 1
ATOM 531 C C . THR A 1 73 ? 3.629 5.704 16.873 1.00 57.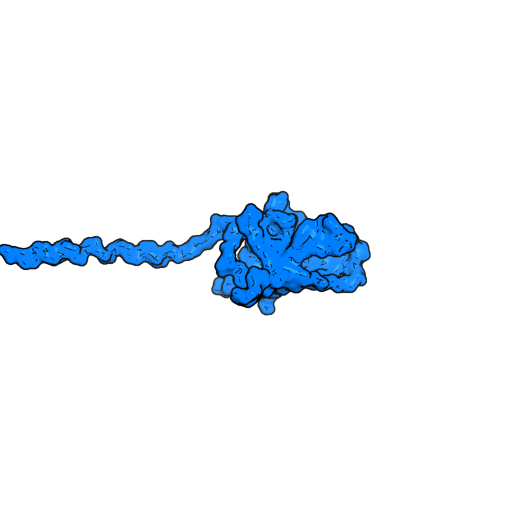59 73 THR A C 1
ATOM 533 O O . THR A 1 73 ? 2.636 6.258 16.409 1.00 57.59 73 THR A O 1
ATOM 536 N N . ALA A 1 74 ? 4.456 4.987 16.107 1.00 75.19 74 ALA A N 1
ATOM 537 C CA . ALA A 1 74 ? 4.316 4.865 14.661 1.00 75.19 74 ALA A CA 1
ATOM 538 C C . ALA A 1 74 ? 3.729 3.505 14.263 1.00 75.19 74 ALA A C 1
ATOM 540 O O . ALA A 1 74 ? 4.283 2.453 14.583 1.00 75.19 74 ALA A O 1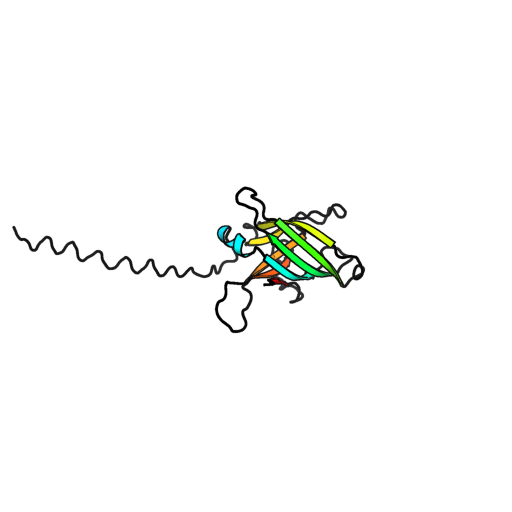
ATOM 541 N N . HIS A 1 75 ? 2.624 3.518 13.520 1.00 90.06 75 HIS A N 1
ATOM 542 C CA . HIS A 1 75 ? 2.073 2.310 12.920 1.00 90.06 75 HIS A CA 1
ATOM 543 C C . HIS A 1 75 ? 2.937 1.859 11.733 1.00 90.06 75 HIS A C 1
ATOM 545 O O . HIS A 1 75 ? 3.453 2.687 10.983 1.00 90.06 75 HIS A O 1
ATOM 551 N N . ARG A 1 76 ? 3.136 0.548 11.572 1.00 93.12 76 ARG A N 1
ATOM 552 C CA . ARG A 1 76 ? 4.076 -0.051 10.609 1.00 93.12 76 ARG A CA 1
ATOM 553 C C . ARG A 1 76 ? 3.340 -0.780 9.501 1.00 93.12 76 ARG A C 1
ATOM 555 O O . ARG A 1 76 ? 2.280 -1.355 9.736 1.00 93.12 76 ARG A O 1
ATOM 562 N N . TYR A 1 77 ? 3.897 -0.778 8.295 1.00 95.62 77 TYR A N 1
ATOM 563 C CA . TYR A 1 77 ? 3.378 -1.605 7.211 1.00 95.62 77 TYR A CA 1
ATOM 564 C C . TYR A 1 77 ? 4.475 -2.406 6.516 1.00 95.62 77 TYR A C 1
ATOM 566 O O . TYR A 1 77 ? 5.640 -2.008 6.482 1.00 95.62 77 TYR A O 1
ATOM 574 N N . THR A 1 78 ? 4.065 -3.524 5.921 1.00 97.44 78 THR A N 1
ATOM 575 C CA . THR A 1 78 ? 4.834 -4.268 4.919 1.00 97.44 78 THR A CA 1
ATOM 576 C C . THR A 1 78 ? 3.971 -4.432 3.677 1.00 97.44 78 THR A C 1
ATOM 578 O O . THR A 1 78 ? 2.852 -4.930 3.770 1.00 97.44 78 THR A O 1
ATOM 581 N N . LEU A 1 79 ? 4.475 -4.018 2.522 1.00 97.62 79 LEU A N 1
ATOM 582 C CA . LEU A 1 79 ? 3.799 -4.102 1.236 1.00 97.62 79 LEU A CA 1
ATOM 583 C C . LEU A 1 79 ? 4.653 -4.913 0.265 1.00 97.62 79 LEU A C 1
ATOM 585 O O . LEU A 1 79 ? 5.725 -4.468 -0.139 1.00 97.62 79 LEU A O 1
ATOM 589 N N . THR A 1 80 ? 4.155 -6.066 -0.166 1.00 98.00 80 THR A N 1
ATOM 590 C CA . THR A 1 80 ? 4.744 -6.821 -1.272 1.00 98.00 80 THR A CA 1
ATOM 591 C C . THR A 1 80 ? 3.942 -6.576 -2.543 1.00 98.00 80 THR A C 1
ATOM 593 O O . THR A 1 80 ? 2.727 -6.765 -2.577 1.00 98.00 80 THR A O 1
ATOM 596 N N . THR A 1 81 ? 4.623 -6.165 -3.609 1.00 96.00 81 THR A N 1
ATOM 597 C CA . THR A 1 81 ? 4.029 -5.917 -4.925 1.00 96.00 81 THR A CA 1
ATOM 598 C C . THR A 1 81 ? 4.651 -6.818 -5.978 1.00 96.00 81 THR A C 1
ATOM 600 O O . THR A 1 81 ? 5.849 -7.090 -5.974 1.00 96.00 81 THR A O 1
ATOM 603 N N . THR A 1 82 ? 3.829 -7.308 -6.897 1.00 96.81 82 THR A N 1
ATOM 604 C CA . THR A 1 82 ? 4.267 -8.019 -8.102 1.00 96.81 82 THR A CA 1
ATOM 605 C C . THR A 1 82 ? 3.676 -7.308 -9.302 1.00 96.81 82 THR A C 1
ATOM 607 O O . THR A 1 82 ? 2.454 -7.171 -9.380 1.00 96.81 82 THR A O 1
ATOM 610 N N . CYS A 1 83 ? 4.518 -6.856 -10.230 1.00 94.69 83 CYS A N 1
ATOM 611 C CA . CYS A 1 83 ? 4.038 -6.226 -11.450 1.00 94.69 83 CYS A CA 1
ATOM 612 C C . CYS A 1 83 ? 3.291 -7.245 -12.318 1.00 94.69 83 CYS A C 1
ATOM 614 O O . CYS A 1 83 ? 3.795 -8.337 -12.560 1.00 94.69 83 CYS A O 1
ATOM 616 N N . ILE A 1 84 ? 2.088 -6.902 -12.778 1.00 93.81 84 ILE A N 1
ATOM 617 C CA . ILE A 1 84 ? 1.252 -7.785 -13.610 1.00 93.81 84 ILE A CA 1
ATOM 618 C C . ILE A 1 84 ? 0.879 -7.166 -14.963 1.00 93.81 84 ILE A C 1
ATOM 620 O O . ILE A 1 84 ? 0.337 -7.869 -15.814 1.00 93.81 84 ILE A O 1
ATOM 624 N N . ALA A 1 85 ? 1.186 -5.883 -15.177 1.00 91.44 85 ALA A N 1
ATOM 625 C CA . ALA A 1 85 ? 1.025 -5.174 -16.447 1.00 91.44 85 ALA A CA 1
ATOM 626 C C . ALA A 1 85 ? 2.090 -4.071 -16.585 1.00 91.44 85 ALA A C 1
ATOM 628 O O . ALA A 1 85 ? 2.457 -3.448 -15.590 1.00 91.44 85 ALA A O 1
ATOM 629 N N . GLY A 1 86 ? 2.578 -3.836 -17.805 1.00 90.62 86 GLY A N 1
ATOM 630 C CA . GLY A 1 86 ? 3.685 -2.918 -18.104 1.00 90.62 86 GLY A CA 1
ATOM 631 C C . GLY A 1 86 ? 4.996 -3.626 -18.476 1.00 90.62 86 GLY A C 1
ATOM 632 O O . GLY A 1 86 ? 5.072 -4.859 -18.552 1.00 90.62 86 GLY A O 1
ATOM 633 N N . ALA A 1 87 ? 6.044 -2.838 -18.719 1.00 92.75 87 ALA A N 1
ATOM 634 C CA . ALA A 1 87 ? 7.367 -3.324 -19.117 1.00 92.75 87 ALA A CA 1
ATOM 635 C C . ALA A 1 87 ? 8.029 -4.192 -18.030 1.00 92.75 87 ALA A C 1
ATOM 637 O O . ALA A 1 87 ? 8.719 -5.162 -18.343 1.00 92.75 87 ALA A O 1
ATOM 638 N N . ALA A 1 88 ? 7.751 -3.903 -16.756 1.00 91.94 88 ALA A N 1
ATOM 639 C CA . ALA A 1 88 ? 8.312 -4.606 -15.605 1.00 91.94 88 ALA A CA 1
ATOM 640 C C . ALA A 1 88 ? 7.536 -5.871 -15.180 1.00 91.94 88 ALA A C 1
ATOM 642 O O . ALA A 1 88 ? 7.819 -6.432 -14.125 1.00 91.94 88 ALA A O 1
ATOM 643 N N . ARG A 1 89 ? 6.572 -6.371 -15.971 1.00 90.19 89 ARG A N 1
ATOM 644 C CA . ARG A 1 89 ? 5.679 -7.498 -15.596 1.00 90.19 89 ARG A CA 1
ATOM 645 C C . ARG A 1 89 ? 6.369 -8.808 -15.171 1.00 90.19 89 ARG A C 1
ATOM 647 O O . ARG A 1 89 ? 5.725 -9.676 -14.597 1.00 90.19 89 ARG A O 1
ATOM 654 N N . HIS A 1 90 ? 7.642 -8.986 -15.521 1.00 89.50 90 HIS A N 1
ATOM 655 C CA . HIS A 1 90 ? 8.445 -10.174 -15.191 1.00 89.50 90 HIS A CA 1
ATOM 656 C C . HIS A 1 90 ? 9.526 -9.891 -14.146 1.00 89.50 90 HIS A C 1
ATOM 658 O O . HIS A 1 90 ? 10.345 -10.761 -13.855 1.00 89.50 90 HIS A O 1
ATOM 664 N N . ALA A 1 91 ? 9.564 -8.673 -13.608 1.00 91.50 91 ALA A N 1
ATOM 665 C CA . ALA A 1 91 ? 10.470 -8.327 -12.530 1.00 91.50 91 ALA A CA 1
ATOM 666 C C . ALA A 1 91 ? 10.136 -9.136 -11.269 1.00 91.50 91 ALA A C 1
ATOM 668 O O . ALA A 1 91 ? 8.989 -9.533 -11.038 1.00 91.50 91 ALA A O 1
ATOM 669 N N . ALA A 1 92 ? 11.151 -9.364 -10.437 1.00 94.50 92 ALA A N 1
ATOM 670 C CA . ALA A 1 92 ? 10.948 -9.977 -9.135 1.00 94.50 92 ALA A CA 1
ATOM 671 C C . ALA A 1 92 ? 10.000 -9.115 -8.273 1.00 94.50 92 ALA A C 1
ATOM 673 O O . ALA A 1 92 ? 10.006 -7.885 -8.402 1.00 94.50 92 ALA A O 1
ATOM 674 N N . PRO A 1 93 ? 9.202 -9.729 -7.379 1.00 95.06 93 PRO A N 1
ATOM 675 C CA . PRO A 1 93 ? 8.385 -8.981 -6.435 1.00 95.06 93 PRO A CA 1
ATOM 676 C C . PRO A 1 93 ? 9.221 -8.004 -5.603 1.00 95.06 93 PRO A C 1
ATOM 678 O O . PRO A 1 93 ? 10.332 -8.328 -5.179 1.00 95.06 93 PRO A O 1
ATOM 681 N N . ARG A 1 94 ? 8.664 -6.823 -5.335 1.00 93.81 94 ARG A N 1
ATOM 682 C CA . ARG A 1 94 ? 9.270 -5.806 -4.469 1.00 93.81 94 ARG A CA 1
ATOM 683 C C . ARG A 1 94 ? 8.579 -5.804 -3.116 1.00 93.81 94 ARG A C 1
ATOM 685 O O . ARG A 1 94 ? 7.350 -5.810 -3.068 1.00 93.81 94 ARG A O 1
ATOM 692 N N . THR A 1 95 ? 9.355 -5.741 -2.040 1.00 96.31 95 THR A N 1
ATOM 693 C CA . THR A 1 95 ? 8.836 -5.576 -0.678 1.00 96.31 95 THR A CA 1
ATOM 694 C C . THR A 1 95 ? 9.275 -4.229 -0.132 1.00 96.31 95 THR A C 1
ATOM 696 O O . THR A 1 95 ? 10.461 -3.915 -0.134 1.00 96.31 95 THR A O 1
ATOM 699 N N . ILE A 1 96 ? 8.304 -3.452 0.331 1.00 94.81 96 ILE A N 1
ATOM 700 C CA . ILE A 1 96 ? 8.472 -2.107 0.870 1.00 94.81 96 ILE A CA 1
ATOM 701 C C . ILE A 1 96 ? 7.968 -2.123 2.308 1.00 94.81 96 ILE A C 1
ATOM 703 O O . ILE A 1 96 ? 6.913 -2.689 2.597 1.00 94.81 96 ILE A O 1
ATOM 707 N N . THR A 1 97 ? 8.711 -1.502 3.212 1.00 93.88 97 THR A N 1
ATOM 708 C CA . THR A 1 97 ? 8.326 -1.360 4.617 1.00 93.88 97 THR A CA 1
ATOM 709 C C . THR A 1 97 ? 8.392 0.099 5.012 1.00 93.88 97 THR A C 1
ATOM 711 O O . THR A 1 97 ? 9.326 0.793 4.616 1.00 93.88 97 THR A O 1
ATOM 714 N N . GLY A 1 98 ? 7.460 0.549 5.839 1.00 92.25 98 GLY A N 1
ATOM 715 C CA . GLY A 1 98 ? 7.442 1.937 6.273 1.00 92.25 98 GLY A CA 1
ATOM 716 C C . GLY A 1 98 ? 6.472 2.181 7.413 1.00 92.25 98 GLY A C 1
ATOM 717 O O . GLY A 1 98 ? 6.091 1.259 8.144 1.00 92.25 98 GLY A O 1
ATOM 718 N N . VAL A 1 99 ? 6.092 3.445 7.558 1.00 91.81 99 VAL A N 1
ATOM 719 C CA . VAL A 1 99 ? 5.072 3.886 8.507 1.00 91.81 99 VAL A CA 1
ATOM 720 C C . VAL A 1 99 ? 3.778 4.189 7.773 1.00 91.81 99 VAL A C 1
ATOM 722 O O . VAL A 1 99 ? 3.805 4.680 6.646 1.00 91.81 99 VAL A O 1
ATOM 725 N N . TRP A 1 100 ? 2.648 3.880 8.392 1.00 91.56 100 TRP A N 1
ATOM 726 C CA . TRP A 1 100 ? 1.348 4.302 7.883 1.00 91.56 100 TRP A CA 1
ATOM 727 C C . TRP A 1 100 ? 0.647 5.184 8.901 1.00 91.56 100 TRP A C 1
ATOM 729 O O . TRP A 1 100 ? 0.930 5.136 10.099 1.00 91.56 100 TRP A O 1
ATOM 739 N N . GLY A 1 101 ? -0.273 5.995 8.406 1.00 88.06 101 GLY A N 1
ATOM 740 C CA . GLY A 1 101 ? -1.093 6.856 9.234 1.00 88.06 101 GLY A CA 1
ATOM 741 C C . GLY A 1 101 ? -2.390 7.209 8.535 1.00 88.06 101 GLY A C 1
ATOM 742 O O . GLY A 1 101 ? -2.615 6.857 7.379 1.00 88.06 101 GLY A O 1
ATOM 743 N N . ILE A 1 102 ? -3.243 7.901 9.274 1.00 84.62 102 ILE A N 1
ATOM 744 C CA . ILE A 1 102 ? -4.436 8.546 8.744 1.00 84.62 102 ILE A CA 1
ATOM 745 C C . ILE A 1 102 ? -4.156 10.043 8.746 1.00 84.62 102 ILE A C 1
ATOM 747 O O . ILE A 1 102 ? -3.916 10.622 9.811 1.00 84.62 102 ILE A O 1
ATOM 751 N N . ASP A 1 103 ? -4.180 10.666 7.573 1.00 73.69 103 ASP A N 1
ATOM 752 C CA . ASP A 1 103 ? -4.105 12.119 7.479 1.00 73.69 103 ASP A CA 1
ATOM 753 C C . ASP A 1 103 ? -5.464 12.722 7.860 1.00 73.69 103 ASP A C 1
ATOM 755 O O . ASP A 1 103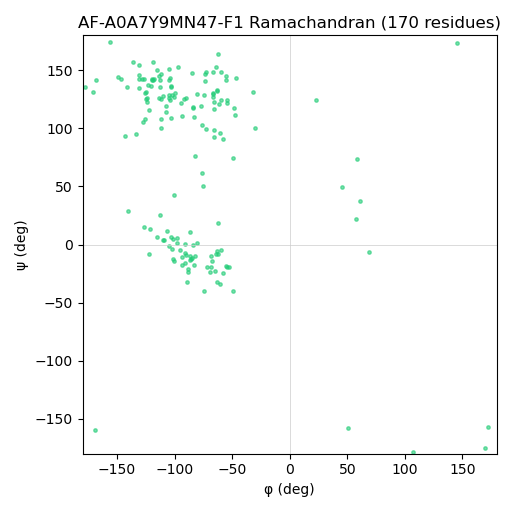 ? -6.420 12.705 7.085 1.00 73.69 103 ASP A O 1
ATOM 759 N N . GLN A 1 104 ? -5.544 13.249 9.083 1.00 64.50 104 GLN A N 1
ATOM 760 C CA . GLN A 1 104 ? -6.753 13.872 9.625 1.00 64.50 104 GLN A CA 1
ATOM 761 C C . GLN A 1 104 ? -7.108 15.196 8.929 1.00 64.50 104 GLN A C 1
ATOM 763 O O . GLN A 1 104 ? -8.248 15.633 9.028 1.00 64.50 104 GLN A O 1
ATOM 768 N N . MET A 1 105 ? -6.167 15.842 8.229 1.00 55.47 105 MET A N 1
ATOM 769 C CA . MET A 1 105 ? -6.440 17.058 7.454 1.00 55.47 105 MET A CA 1
ATOM 770 C C . MET A 1 105 ? -6.889 16.747 6.019 1.00 55.47 105 MET A C 1
ATOM 772 O O . MET A 1 105 ? -7.569 17.568 5.407 1.00 55.47 105 MET A O 1
ATOM 776 N N . ALA A 1 106 ? -6.576 15.556 5.500 1.00 56.69 106 ALA A N 1
ATOM 777 C CA . ALA A 1 106 ? -7.002 15.077 4.183 1.00 56.69 106 ALA A CA 1
ATOM 778 C C . ALA A 1 106 ? -8.193 14.100 4.260 1.00 56.69 106 ALA A C 1
ATOM 780 O O . ALA A 1 106 ? -8.193 13.069 3.588 1.00 56.69 106 ALA A O 1
ATOM 781 N N . SER A 1 107 ? -9.184 14.403 5.110 1.00 57.41 107 SER A N 1
ATOM 782 C CA . SER A 1 107 ? -10.388 13.576 5.342 1.00 57.41 107 SER A CA 1
ATOM 783 C C . SER A 1 107 ? -10.060 12.098 5.511 1.00 57.41 107 SER A C 1
ATOM 785 O O . SER A 1 107 ? -10.581 11.210 4.837 1.00 57.41 107 SER A O 1
ATOM 787 N N . SER A 1 108 ? -9.095 11.844 6.384 1.00 70.81 108 SER A N 1
ATOM 788 C CA . SER A 1 108 ? -8.779 10.513 6.869 1.00 70.81 108 SER A CA 1
ATOM 789 C C . SER A 1 108 ? -8.349 9.489 5.826 1.00 70.81 108 SER A C 1
ATOM 791 O O . SER A 1 108 ? -8.616 8.288 5.934 1.00 70.81 108 SER A O 1
ATOM 793 N N . CYS A 1 109 ? -7.593 9.977 4.851 1.00 81.25 109 CYS A N 1
ATOM 794 C CA . CYS A 1 109 ? -6.833 9.166 3.920 1.00 81.25 109 CYS A CA 1
ATOM 795 C C . CYS A 1 109 ? -5.826 8.287 4.674 1.00 81.25 109 CYS A C 1
ATOM 797 O O . CYS A 1 109 ? -4.989 8.803 5.421 1.00 81.25 109 CYS A O 1
ATOM 799 N N . LEU A 1 110 ? -5.873 6.967 4.464 1.00 89.50 110 LEU A N 1
ATOM 800 C CA . LEU A 1 110 ? -4.796 6.090 4.914 1.00 89.50 110 LEU A CA 1
ATOM 801 C C . LEU A 1 110 ? -3.621 6.230 3.959 1.00 89.50 110 LEU A C 1
ATOM 803 O O . LEU A 1 110 ? -3.740 5.915 2.777 1.00 89.50 110 LEU A O 1
ATOM 807 N N . THR A 1 111 ? -2.479 6.665 4.475 1.00 89.25 111 THR A N 1
ATOM 808 C CA . THR A 1 111 ? -1.267 6.883 3.688 1.00 89.25 111 THR A CA 1
ATOM 809 C C . THR A 1 111 ? -0.181 5.891 4.071 1.00 89.25 111 THR A C 1
ATOM 811 O O . THR A 1 111 ? -0.008 5.539 5.240 1.00 89.25 111 THR A O 1
ATOM 814 N N . LEU A 1 112 ? 0.557 5.420 3.066 1.00 91.44 112 LEU A N 1
ATOM 815 C CA . LEU A 1 112 ? 1.770 4.630 3.259 1.00 91.44 112 LEU A CA 1
ATOM 816 C C . LEU A 1 112 ? 2.982 5.521 3.001 1.00 91.44 112 LEU A C 1
ATOM 818 O O . LEU A 1 112 ? 3.253 5.872 1.851 1.00 91.44 112 LEU A O 1
ATOM 822 N N . GLY A 1 113 ? 3.706 5.868 4.063 1.00 89.75 113 GLY A N 1
ATOM 823 C CA . GLY A 1 113 ? 4.927 6.662 3.984 1.00 89.75 113 GLY A CA 1
ATOM 824 C C . GLY A 1 113 ? 6.037 5.898 3.269 1.00 89.75 113 GLY A C 1
ATOM 825 O O . GLY A 1 113 ? 6.299 4.732 3.588 1.00 89.75 113 GLY A O 1
ATOM 826 N N . PHE A 1 114 ? 6.658 6.540 2.286 1.00 89.88 114 PHE A N 1
ATOM 827 C CA . PHE A 1 114 ? 7.740 5.992 1.474 1.00 89.88 114 PHE A CA 1
ATOM 828 C C . PHE A 1 114 ? 8.394 7.101 0.648 1.00 89.88 114 PHE A C 1
ATOM 830 O O . PHE A 1 114 ? 7.702 7.949 0.087 1.00 89.88 114 PHE A O 1
ATOM 837 N N . GLU A 1 115 ? 9.712 7.029 0.521 1.00 87.81 115 GLU A N 1
ATOM 838 C CA . GLU A 1 115 ? 10.507 7.826 -0.409 1.00 87.81 115 GLU A CA 1
ATOM 839 C C . GLU A 1 115 ? 11.321 6.849 -1.256 1.00 87.81 115 GLU A C 1
ATOM 841 O O . GLU A 1 115 ? 11.933 5.926 -0.706 1.00 87.81 115 GLU A O 1
ATOM 846 N N . ASP A 1 116 ? 11.303 7.016 -2.579 1.00 84.81 116 ASP A N 1
ATOM 847 C CA . ASP A 1 116 ? 12.128 6.181 -3.452 1.00 84.81 116 ASP A CA 1
ATOM 848 C C . ASP A 1 116 ? 13.543 6.781 -3.535 1.00 84.81 116 ASP A C 1
ATOM 850 O O . ASP A 1 116 ? 13.697 7.907 -4.017 1.00 84.81 116 ASP A O 1
ATOM 854 N N . PRO A 1 117 ? 14.596 6.076 -3.081 1.00 84.75 117 PRO A N 1
ATOM 855 C CA . PRO A 1 117 ? 15.961 6.588 -3.179 1.00 84.75 117 PRO A CA 1
ATOM 856 C C . PRO A 1 117 ? 16.438 6.741 -4.632 1.00 84.75 117 PRO A C 1
ATOM 858 O O . PRO A 1 117 ? 17.352 7.528 -4.882 1.00 84.75 117 PRO A O 1
ATOM 861 N N . ASP A 1 118 ? 15.831 6.012 -5.575 1.00 86.25 118 ASP A N 1
ATOM 862 C CA . ASP A 1 118 ? 16.192 6.035 -6.993 1.00 86.25 118 ASP A CA 1
ATOM 863 C C . ASP A 1 118 ? 15.353 7.046 -7.800 1.00 86.25 118 ASP A C 1
ATOM 865 O O . ASP A 1 118 ? 15.751 7.442 -8.898 1.00 86.25 118 ASP A O 1
ATOM 869 N N . ASP A 1 119 ? 14.212 7.496 -7.264 1.00 82.50 119 ASP A N 1
ATOM 870 C CA . ASP A 1 119 ? 13.354 8.520 -7.869 1.00 82.50 119 ASP A CA 1
ATOM 871 C C . ASP A 1 119 ? 12.923 9.573 -6.828 1.00 82.50 119 ASP A C 1
ATOM 873 O O . ASP A 1 119 ? 11.896 9.414 -6.162 1.00 82.50 119 ASP A O 1
ATOM 877 N N . PRO A 1 120 ? 13.644 10.707 -6.732 1.00 82.25 120 PRO A N 1
ATOM 878 C CA . PRO A 1 120 ? 13.341 11.778 -5.782 1.00 82.25 120 PRO A CA 1
ATOM 879 C C . PRO A 1 120 ? 11.970 12.447 -5.968 1.00 82.25 120 PRO A C 1
ATOM 881 O O . PRO A 1 120 ? 11.608 13.314 -5.177 1.00 82.25 120 PRO A O 1
ATOM 884 N N . GLN A 1 121 ? 11.236 12.140 -7.044 1.00 83.56 121 GLN A N 1
ATOM 885 C CA . GLN A 1 121 ? 9.870 12.629 -7.250 1.00 83.56 121 GLN A CA 1
ATOM 886 C C . GLN A 1 121 ? 8.816 11.737 -6.577 1.00 83.56 121 GLN A C 1
ATOM 888 O O . GLN A 1 121 ? 7.657 12.143 -6.478 1.00 83.56 121 GLN A O 1
ATOM 893 N N . VAL A 1 122 ? 9.190 10.539 -6.119 1.00 82.44 122 VAL A N 1
ATOM 894 C CA . VAL A 1 122 ? 8.304 9.620 -5.400 1.00 82.44 122 VAL A CA 1
ATOM 895 C C . VAL A 1 122 ? 8.459 9.837 -3.898 1.00 82.44 122 VAL A C 1
ATOM 897 O O . VAL A 1 122 ? 9.474 9.486 -3.300 1.00 82.44 122 VAL A O 1
ATOM 900 N N . GLY A 1 123 ? 7.414 10.380 -3.281 1.00 82.19 123 GLY A N 1
ATOM 901 C CA . GLY A 1 123 ? 7.342 10.597 -1.841 1.00 82.19 123 GLY A CA 1
ATOM 902 C C . GLY A 1 123 ? 6.575 11.873 -1.488 1.00 82.19 123 GLY A C 1
ATOM 903 O O . GLY A 1 123 ? 6.172 12.623 -2.379 1.00 82.19 123 GLY A O 1
ATOM 904 N N . PRO A 1 124 ? 6.310 12.123 -0.196 1.00 83.00 124 PRO A N 1
ATOM 905 C CA . PRO A 1 124 ? 6.696 11.308 0.965 1.00 83.00 124 PRO A CA 1
ATOM 906 C C . PRO A 1 124 ? 5.784 10.090 1.218 1.00 83.00 124 PRO A C 1
ATOM 908 O O . PRO A 1 124 ? 5.990 9.358 2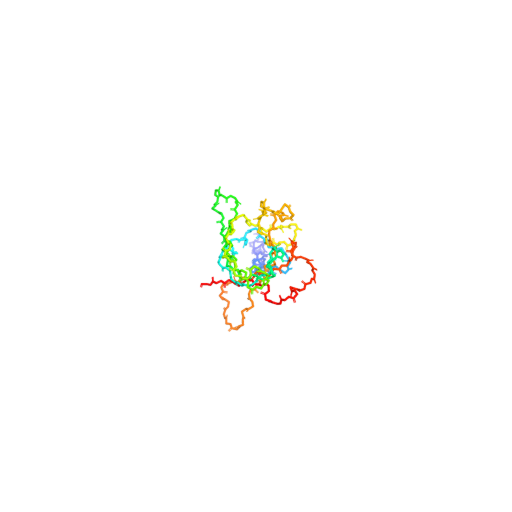.185 1.00 83.00 124 PRO A O 1
ATOM 911 N N . ASN A 1 125 ? 4.766 9.863 0.378 1.00 85.19 125 ASN A N 1
ATOM 912 C CA . ASN A 1 125 ? 3.882 8.696 0.448 1.00 85.19 125 ASN A CA 1
ATOM 913 C C . ASN A 1 125 ? 3.795 7.999 -0.914 1.00 85.19 125 ASN A C 1
ATOM 915 O O . ASN A 1 125 ? 3.715 8.666 -1.944 1.00 85.19 125 ASN A O 1
ATOM 919 N N . ILE A 1 126 ? 3.734 6.666 -0.912 1.00 87.00 126 ILE A N 1
ATOM 920 C CA . ILE A 1 126 ? 3.617 5.854 -2.136 1.00 87.00 126 ILE A CA 1
ATOM 921 C C . ILE A 1 126 ? 2.165 5.599 -2.548 1.00 87.00 126 ILE A C 1
ATOM 923 O O . ILE A 1 126 ? 1.871 5.505 -3.736 1.00 87.00 126 ILE A O 1
ATOM 927 N N . TYR A 1 127 ? 1.247 5.506 -1.582 1.00 87.88 127 TYR A N 1
ATOM 928 C CA . TYR A 1 127 ? -0.176 5.277 -1.832 1.00 87.88 127 TYR A CA 1
ATOM 929 C C . TYR A 1 127 ? -1.050 5.988 -0.796 1.00 87.88 127 TYR A C 1
ATOM 931 O O . TYR A 1 127 ? -0.711 6.005 0.391 1.00 87.88 127 TYR A O 1
ATOM 939 N N . GLY A 1 128 ? -2.187 6.515 -1.262 1.00 88.06 128 GLY A N 1
ATOM 940 C CA . GLY A 1 128 ? -3.317 6.968 -0.454 1.00 88.06 128 GLY A CA 1
ATOM 941 C C . GLY A 1 128 ? -4.539 6.070 -0.671 1.00 88.06 128 GLY A C 1
ATOM 942 O O . GLY A 1 128 ? -4.860 5.699 -1.807 1.00 88.06 128 GLY A O 1
ATOM 943 N N . PHE A 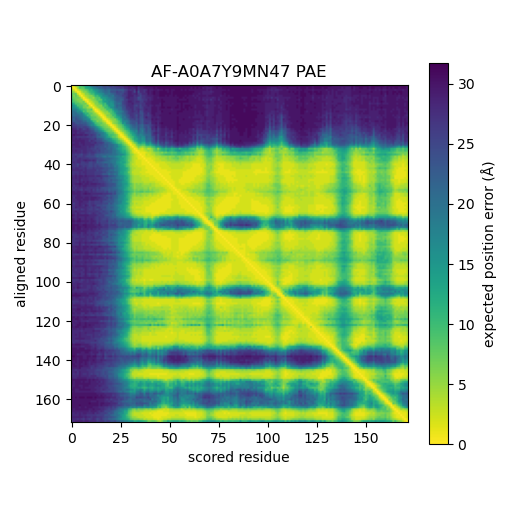1 129 ? -5.206 5.698 0.420 1.00 88.06 129 PHE A N 1
ATOM 944 C CA . PHE A 1 129 ? -6.373 4.823 0.413 1.00 88.06 129 PHE A CA 1
ATOM 945 C C . PHE A 1 129 ? -7.568 5.439 1.127 1.00 88.06 129 PHE A C 1
ATOM 947 O O . PHE A 1 129 ? -7.483 5.825 2.296 1.00 88.06 129 PHE A O 1
ATOM 954 N N . ARG A 1 130 ? -8.720 5.416 0.455 1.00 86.38 130 ARG A N 1
ATOM 955 C CA . ARG A 1 130 ? -10.009 5.575 1.121 1.00 86.38 130 ARG A CA 1
ATOM 956 C C . ARG A 1 130 ? -10.332 4.286 1.871 1.00 86.38 130 ARG A C 1
ATOM 958 O O . ARG A 1 130 ? -10.282 3.200 1.288 1.00 86.38 130 ARG A O 1
ATOM 965 N N . VAL A 1 131 ? -10.674 4.416 3.148 1.00 85.88 131 VAL A N 1
ATOM 966 C CA . VAL A 1 131 ? -11.173 3.307 3.966 1.00 85.88 131 VAL A CA 1
ATOM 967 C C . VAL A 1 131 ? -12.671 3.169 3.719 1.00 85.88 131 VAL A C 1
ATOM 969 O O . VAL A 1 131 ? -13.435 4.089 3.990 1.00 85.88 131 VAL A O 1
ATOM 972 N N . GLU A 1 132 ? -13.098 2.021 3.206 1.00 82.75 132 GLU A N 1
ATOM 973 C CA . GLU A 1 132 ? -14.506 1.728 2.946 1.00 82.75 132 GLU A CA 1
ATOM 974 C C . GLU A 1 132 ? -14.958 0.542 3.795 1.00 82.75 132 GLU A C 1
ATOM 976 O O . GLU A 1 132 ? -14.218 -0.423 3.975 1.00 82.75 132 GLU A O 1
ATOM 981 N N . GLU A 1 133 ? -16.189 0.571 4.300 1.00 80.12 133 GLU A N 1
ATOM 982 C CA . GLU A 1 133 ? -16.784 -0.625 4.896 1.00 80.12 133 GLU A CA 1
ATOM 983 C C . GLU A 1 133 ? -17.002 -1.683 3.811 1.00 80.12 133 GLU A C 1
ATOM 985 O O . GLU A 1 133 ? -17.626 -1.429 2.775 1.00 80.12 133 GLU A O 1
ATOM 990 N N . ALA A 1 134 ? -16.484 -2.889 4.045 1.00 73.50 134 ALA A N 1
ATOM 991 C CA . ALA A 1 134 ? -16.629 -3.985 3.108 1.00 73.50 134 ALA A CA 1
ATOM 992 C C . ALA A 1 134 ? -18.120 -4.302 2.934 1.00 73.50 134 ALA A C 1
ATOM 994 O O . ALA A 1 134 ? -18.824 -4.647 3.889 1.00 73.50 134 ALA A O 1
ATOM 995 N N . GLN A 1 135 ? -18.616 -4.211 1.696 1.00 64.69 135 GLN A N 1
ATOM 996 C CA . GLN A 1 135 ? -20.006 -4.539 1.393 1.00 64.69 135 GLN A CA 1
ATOM 997 C C . GLN A 1 135 ? -20.248 -6.033 1.630 1.00 64.69 135 GLN A C 1
ATOM 999 O O . GLN A 1 135 ? -19.962 -6.888 0.786 1.00 64.69 135 GLN A O 1
ATOM 1004 N N . THR A 1 136 ? -20.809 -6.364 2.788 1.00 56.00 136 THR A N 1
ATOM 1005 C CA . THR A 1 136 ? -21.226 -7.725 3.110 1.00 56.00 136 THR A CA 1
ATOM 1006 C C . THR A 1 136 ? -22.472 -8.063 2.296 1.00 56.00 136 THR A C 1
ATOM 1008 O O . THR A 1 136 ? -23.599 -7.711 2.641 1.00 56.00 136 THR A O 1
ATOM 1011 N N . ARG A 1 137 ? -22.297 -8.785 1.181 1.00 48.00 137 ARG A N 1
ATOM 1012 C CA . ARG A 1 137 ? -23.424 -9.431 0.494 1.00 48.00 137 ARG A CA 1
ATOM 1013 C C . ARG A 1 137 ? -24.001 -10.518 1.401 1.00 48.00 137 ARG A C 1
ATOM 1015 O O . ARG A 1 137 ? -23.550 -11.656 1.382 1.00 48.00 137 ARG A O 1
ATOM 1022 N N . GLY A 1 138 ? -25.005 -10.143 2.190 1.00 48.78 138 GLY A N 1
ATOM 1023 C CA . GLY A 1 138 ? -25.969 -11.050 2.803 1.00 48.78 138 GLY A CA 1
ATOM 1024 C C . GLY A 1 138 ? -25.381 -12.127 3.714 1.00 48.78 138 GLY A C 1
ATOM 1025 O O . GLY A 1 138 ? -25.421 -13.303 3.371 1.00 48.78 138 GLY A O 1
ATOM 1026 N N . ARG A 1 139 ? -24.921 -11.755 4.910 1.00 41.88 139 ARG A N 1
ATOM 1027 C CA . ARG A 1 139 ? -25.027 -12.567 6.141 1.00 41.88 139 ARG A CA 1
ATOM 1028 C C . ARG A 1 139 ? -24.434 -11.788 7.303 1.00 41.88 139 ARG A C 1
ATOM 1030 O O . ARG A 1 139 ? -23.364 -11.231 7.126 1.00 41.88 139 ARG A O 1
ATOM 1037 N N . ARG A 1 140 ? -25.162 -11.816 8.433 1.00 43.16 140 ARG A N 1
ATOM 1038 C CA . ARG A 1 140 ? -24.812 -11.440 9.821 1.00 43.16 140 ARG A CA 1
ATOM 1039 C C . ARG A 1 140 ? -23.651 -10.459 9.964 1.00 43.16 140 ARG A C 1
ATOM 1041 O O . ARG A 1 140 ? -22.544 -10.805 9.588 1.00 43.16 140 ARG A O 1
ATOM 1048 N N . ALA A 1 141 ? -23.912 -9.343 10.647 1.00 41.88 141 ALA A N 1
ATOM 1049 C CA . ALA A 1 141 ? -22.932 -8.416 11.212 1.00 41.88 141 ALA A CA 1
ATOM 1050 C C . ALA A 1 141 ? -21.839 -9.144 12.030 1.00 41.88 141 ALA A C 1
ATOM 1052 O O . ALA A 1 141 ? -21.856 -9.179 13.256 1.00 41.88 141 ALA A O 1
ATOM 1053 N N . ALA A 1 142 ? -20.920 -9.807 11.339 1.00 47.41 142 ALA A N 1
ATOM 1054 C CA . ALA A 1 142 ? -19.589 -10.103 11.811 1.00 47.41 142 ALA A CA 1
ATOM 1055 C C . ALA A 1 142 ? -18.832 -8.775 11.776 1.00 47.41 142 ALA A C 1
ATOM 1057 O O . ALA A 1 142 ? -19.165 -7.918 10.957 1.00 47.41 142 ALA A O 1
ATOM 1058 N N . ALA A 1 143 ? -17.884 -8.603 12.699 1.00 54.97 143 ALA A N 1
ATOM 1059 C CA . ALA A 1 143 ? -17.083 -7.393 12.874 1.00 54.97 143 ALA A CA 1
ATOM 1060 C C . ALA A 1 143 ? -16.825 -6.660 11.547 1.00 54.97 143 ALA A C 1
ATOM 1062 O O . ALA A 1 143 ? -16.448 -7.309 10.571 1.00 54.97 143 ALA A O 1
ATOM 1063 N N . ALA A 1 144 ? -17.058 -5.342 11.532 1.00 59.88 144 ALA A N 1
ATOM 1064 C CA . ALA A 1 144 ? -16.873 -4.505 10.352 1.00 59.88 144 ALA A CA 1
ATOM 1065 C C . ALA A 1 144 ? -15.510 -4.805 9.706 1.00 59.88 144 ALA A C 1
ATOM 1067 O O . ALA A 1 144 ? -14.464 -4.552 10.306 1.00 59.88 144 ALA A O 1
ATOM 1068 N N . ASP A 1 145 ? -15.541 -5.407 8.517 1.00 79.25 145 ASP A N 1
ATOM 1069 C CA . ASP A 1 145 ? -14.369 -5.525 7.662 1.00 79.25 145 ASP A CA 1
ATOM 1070 C C . ASP A 1 145 ? -14.260 -4.234 6.854 1.00 79.25 145 ASP A C 1
ATOM 1072 O O . ASP A 1 145 ? -15.271 -3.631 6.490 1.00 79.25 145 ASP A O 1
ATOM 1076 N N . TYR A 1 146 ? -13.032 -3.839 6.547 1.00 86.31 146 TYR A N 1
ATOM 1077 C CA . TYR A 1 146 ? -12.758 -2.658 5.741 1.00 86.31 146 TYR A CA 1
ATOM 1078 C C . TYR A 1 146 ? -12.013 -3.066 4.478 1.00 86.31 146 TYR A C 1
ATOM 1080 O O . TYR A 1 146 ? -11.145 -3.937 4.534 1.00 86.31 146 TYR A O 1
ATOM 1088 N N . ASP A 1 147 ? -12.340 -2.421 3.368 1.00 88.81 147 ASP A N 1
ATOM 1089 C CA . ASP A 1 147 ? -11.587 -2.463 2.122 1.00 88.81 147 ASP A CA 1
ATOM 1090 C C . ASP A 1 147 ? -10.818 -1.142 1.965 1.00 88.81 147 ASP A C 1
ATOM 1092 O O . ASP A 1 147 ? -11.228 -0.094 2.467 1.00 88.81 147 ASP A O 1
ATOM 1096 N N . LEU A 1 148 ? -9.677 -1.195 1.279 1.00 89.94 148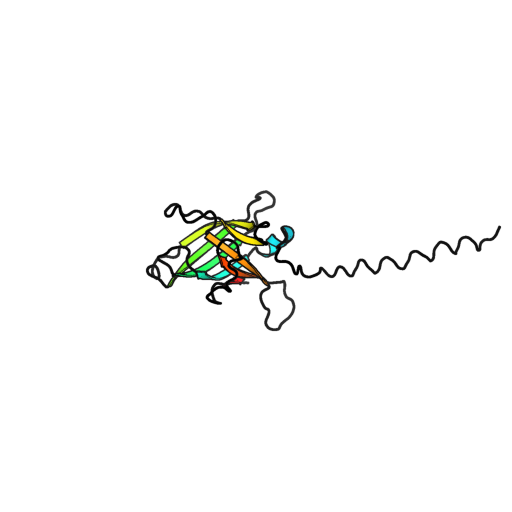 LEU A N 1
ATOM 1097 C CA . LEU A 1 148 ? -8.828 -0.036 1.010 1.00 89.94 148 LEU A CA 1
ATOM 1098 C C . LEU A 1 148 ? -8.871 0.263 -0.486 1.00 89.94 148 LEU A C 1
ATOM 1100 O O . LEU A 1 148 ? -8.322 -0.494 -1.290 1.00 89.94 148 LEU A O 1
ATOM 1104 N N . ALA A 1 149 ? -9.539 1.343 -0.876 1.00 88.31 149 ALA A N 1
ATOM 1105 C CA . ALA A 1 149 ? -9.623 1.769 -2.267 1.00 88.31 149 ALA A CA 1
ATOM 1106 C C . ALA A 1 149 ? -8.528 2.795 -2.562 1.00 88.31 149 ALA A C 1
ATOM 1108 O O . ALA A 1 149 ? -8.469 3.833 -1.908 1.00 88.31 149 ALA A O 1
ATOM 1109 N N . GLN A 1 150 ? -7.657 2.505 -3.530 1.00 86.69 150 GLN A N 1
ATOM 1110 C CA . GLN A 1 150 ? -6.608 3.438 -3.935 1.00 86.69 150 GLN A CA 1
ATOM 1111 C C . GLN A 1 150 ? -7.254 4.674 -4.557 1.00 86.69 150 GLN A C 1
ATOM 1113 O O . GLN A 1 150 ? -7.979 4.557 -5.548 1.00 86.69 150 GLN A O 1
ATOM 1118 N N . ASP A 1 151 ? -6.967 5.847 -4.003 1.00 75.06 151 ASP A N 1
ATOM 1119 C CA . ASP A 1 151 ? -7.469 7.109 -4.535 1.00 75.06 151 ASP A CA 1
ATOM 1120 C C . ASP A 1 151 ? -6.425 8.219 -4.402 1.00 75.06 151 ASP A C 1
ATOM 1122 O O . ASP A 1 151 ? -6.326 8.901 -3.385 1.00 75.06 151 ASP A O 1
ATOM 1126 N N . GLY A 1 152 ? -5.636 8.394 -5.463 1.00 65.44 152 GLY A N 1
ATOM 1127 C CA . GLY A 1 152 ? -4.631 9.449 -5.552 1.00 65.44 152 GLY A CA 1
ATOM 1128 C C . GLY A 1 152 ? -3.688 9.525 -4.343 1.00 65.44 152 GLY A C 1
ATOM 1129 O O . GLY A 1 152 ? -3.471 8.558 -3.614 1.00 65.44 152 GLY A O 1
ATOM 1130 N N . PHE A 1 153 ? -3.095 10.703 -4.158 1.00 60.44 153 PHE A N 1
ATOM 1131 C CA . PHE A 1 153 ? -2.206 10.991 -3.029 1.00 60.44 153 PHE A CA 1
ATOM 1132 C C . PHE A 1 153 ? -2.964 11.510 -1.793 1.00 60.44 153 PHE A C 1
ATOM 1134 O O . PHE A 1 153 ? -2.475 11.380 -0.677 1.00 60.44 153 PHE A O 1
ATOM 1141 N N . ASN A 1 154 ? -4.157 12.086 -1.979 1.00 57.81 154 ASN A N 1
ATOM 1142 C CA . ASN A 1 154 ? -4.941 12.749 -0.931 1.00 57.81 154 ASN A CA 1
ATOM 1143 C C . ASN A 1 154 ? -6.381 12.222 -0.801 1.00 57.81 154 ASN A C 1
ATOM 1145 O O . ASN A 1 154 ? -7.209 12.898 -0.198 1.00 57.81 154 ASN A O 1
ATOM 1149 N N . CYS A 1 155 ? -6.703 11.060 -1.383 1.00 66.12 155 CYS A N 1
ATOM 1150 C CA . CYS A 1 155 ? -8.019 10.421 -1.264 1.00 66.12 155 CYS A CA 1
ATOM 1151 C C . CYS A 1 155 ? -9.224 11.271 -1.723 1.00 66.12 155 CYS A C 1
ATOM 1153 O O . CYS A 1 155 ? -10.361 10.993 -1.328 1.00 66.12 155 CYS A O 1
ATOM 1155 N N . HIS A 1 156 ? -8.986 12.277 -2.578 1.00 51.88 156 HIS A N 1
ATOM 1156 C CA . HIS A 1 156 ? -9.990 13.236 -3.058 1.00 51.88 156 HIS A CA 1
ATOM 1157 C C . HIS A 1 156 ? -9.846 13.594 -4.532 1.00 51.88 156 HIS A C 1
ATOM 1159 O O . HIS A 1 156 ? -10.230 14.685 -4.952 1.00 51.88 156 HIS A O 1
ATOM 1165 N N . SER A 1 157 ? -9.320 12.698 -5.367 1.00 49.97 157 SER A N 1
ATOM 1166 C CA . SER A 1 157 ? -9.196 13.024 -6.794 1.00 49.97 157 SER A CA 1
ATOM 1167 C C . SER A 1 157 ? -10.559 13.229 -7.484 1.00 49.97 157 SER A C 1
ATOM 1169 O O . SER A 1 157 ? -10.610 13.658 -8.635 1.00 49.97 157 SER A O 1
ATOM 1171 N N . GLY A 1 158 ? -11.676 12.941 -6.793 1.00 41.62 158 GLY A N 1
ATOM 1172 C CA . GLY A 1 158 ? -13.051 13.112 -7.279 1.00 41.62 158 GLY A CA 1
ATOM 1173 C C . GLY A 1 158 ? -13.415 12.142 -8.404 1.00 41.62 158 GLY A C 1
ATOM 1174 O O . GLY A 1 158 ? -14.570 12.056 -8.816 1.00 41.62 158 GLY A O 1
ATOM 1175 N N . MET A 1 159 ? -12.435 11.381 -8.877 1.00 40.81 159 MET A N 1
ATOM 1176 C CA . MET A 1 159 ? -12.589 10.335 -9.856 1.00 40.81 159 MET A CA 1
ATOM 1177 C C . MET A 1 159 ? -12.816 9.043 -9.066 1.00 40.81 159 MET A C 1
ATOM 1179 O O . MET A 1 159 ? -11.996 8.698 -8.210 1.00 40.81 159 MET A O 1
ATOM 1183 N N . PRO A 1 160 ? -13.902 8.290 -9.327 1.00 45.19 160 PRO A N 1
ATOM 1184 C CA . PRO A 1 160 ? -13.928 6.877 -8.969 1.00 45.19 160 PRO A CA 1
ATOM 1185 C C . PRO A 1 160 ? -12.600 6.277 -9.435 1.00 45.19 160 PRO A C 1
ATOM 1187 O O . PRO A 1 160 ? -12.130 6.703 -10.497 1.00 45.19 160 PRO A O 1
ATOM 1190 N N . PRO A 1 161 ? -11.984 5.326 -8.706 1.00 52.12 161 PRO A N 1
ATOM 1191 C CA . PRO A 1 161 ? -10.787 4.680 -9.218 1.00 52.12 161 PRO A CA 1
ATOM 1192 C C . PRO A 1 161 ? -11.101 4.266 -10.654 1.00 52.12 161 PRO A C 1
ATOM 1194 O O . PRO A 1 161 ? -12.070 3.535 -10.873 1.00 52.12 161 PRO A O 1
ATOM 1197 N N . GLU A 1 162 ? -10.360 4.824 -11.625 1.00 46.72 162 GLU A N 1
ATOM 1198 C CA . GLU A 1 162 ? -10.690 4.711 -13.062 1.00 46.72 162 GLU A CA 1
ATOM 1199 C C . GLU A 1 162 ? -10.891 3.247 -13.478 1.00 46.72 162 GLU A C 1
ATOM 1201 O O . GLU A 1 162 ? -11.553 2.931 -14.469 1.00 46.72 162 GLU A O 1
ATOM 1206 N N . HIS A 1 163 ? -10.363 2.337 -12.658 1.00 51.91 163 HIS A N 1
ATOM 1207 C CA . HIS A 1 163 ? -10.668 0.927 -12.666 1.00 51.91 163 HIS A CA 1
ATOM 1208 C C . HIS A 1 163 ? -11.164 0.481 -11.281 1.00 51.91 163 HIS A C 1
ATOM 1210 O O . HIS A 1 163 ? -10.490 0.658 -10.265 1.00 51.91 163 HIS A O 1
ATOM 1216 N N . ALA A 1 164 ? -12.338 -0.159 -11.239 1.00 55.16 164 ALA A N 1
ATOM 1217 C CA . ALA A 1 164 ? -12.945 -0.709 -10.021 1.00 55.16 164 ALA A CA 1
ATOM 1218 C C . ALA A 1 164 ? -12.085 -1.778 -9.307 1.00 55.16 164 ALA A C 1
ATOM 1220 O O . ALA A 1 164 ? -12.464 -2.250 -8.232 1.00 55.16 164 ALA A O 1
ATOM 1221 N N . ASP A 1 165 ? -10.954 -2.172 -9.896 1.00 67.94 165 ASP A N 1
ATOM 1222 C CA . ASP A 1 165 ? -10.030 -3.179 -9.391 1.00 67.94 165 ASP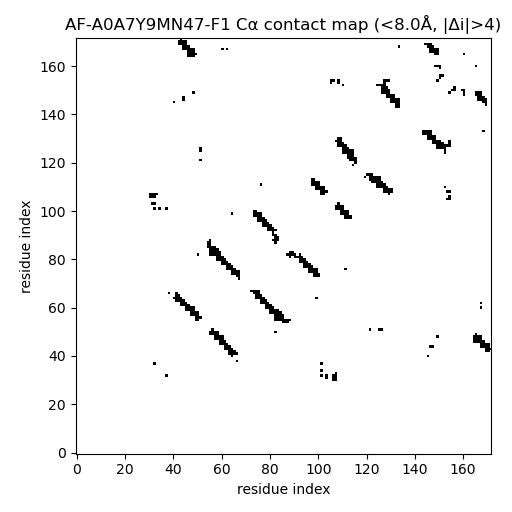 A CA 1
ATOM 1223 C C . ASP A 1 165 ? -8.851 -2.616 -8.579 1.00 67.94 165 ASP A C 1
ATOM 1225 O O . ASP A 1 165 ? -8.144 -3.418 -7.970 1.00 67.94 165 ASP A O 1
ATOM 1229 N N . LYS A 1 166 ? -8.681 -1.286 -8.472 1.00 84.69 166 LYS A N 1
ATOM 1230 C CA . LYS A 1 166 ? -7.666 -0.634 -7.611 1.00 84.69 166 LYS A CA 1
ATOM 1231 C C . LYS A 1 166 ? -8.045 -0.667 -6.116 1.00 84.69 166 LYS A C 1
ATOM 1233 O O . LYS A 1 166 ? -8.101 0.362 -5.444 1.00 84.69 166 LYS A O 1
ATOM 1238 N N . ARG A 1 167 ? -8.396 -1.845 -5.597 1.00 88.38 167 ARG A N 1
ATOM 1239 C CA . ARG A 1 167 ? -8.843 -2.052 -4.210 1.00 88.38 167 ARG A CA 1
ATOM 1240 C C . ARG A 1 167 ? -8.087 -3.202 -3.568 1.00 88.38 167 ARG A C 1
ATOM 1242 O O . ARG A 1 167 ? -7.872 -4.235 -4.205 1.00 88.38 167 ARG A O 1
ATOM 1249 N N . LEU A 1 168 ? -7.768 -3.054 -2.288 1.00 92.62 168 LEU A N 1
ATOM 1250 C CA . LEU A 1 168 ? -7.270 -4.123 -1.433 1.00 92.62 168 LEU A CA 1
ATOM 1251 C C . LEU A 1 168 ? -8.373 -4.571 -0.487 1.00 92.62 168 LEU A C 1
ATOM 1253 O O . LEU A 1 168 ? -8.974 -3.757 0.210 1.00 92.62 168 LEU A O 1
ATOM 1257 N N . ARG A 1 169 ? -8.611 -5.877 -0.443 1.00 92.44 169 ARG A N 1
ATOM 1258 C CA . ARG A 1 169 ? -9.608 -6.484 0.435 1.00 92.44 169 ARG A CA 1
ATOM 1259 C C . ARG A 1 169 ? -8.944 -7.174 1.596 1.00 92.44 169 ARG A C 1
ATOM 1261 O O . ARG A 1 169 ? -7.921 -7.838 1.413 1.00 92.44 169 ARG A O 1
ATOM 1268 N N . ARG A 1 170 ? -9.551 -7.064 2.771 1.00 91.75 170 ARG A N 1
ATOM 1269 C CA . ARG A 1 170 ? -9.052 -7.732 3.971 1.00 91.75 170 ARG A CA 1
ATOM 1270 C C . ARG A 1 170 ? -9.098 -9.252 3.805 1.00 91.75 170 ARG A C 1
ATOM 1272 O O . ARG A 1 170 ? -10.112 -9.816 3.399 1.00 91.75 170 ARG A O 1
ATOM 1279 N N . VAL A 1 171 ? -7.999 -9.918 4.140 1.00 89.19 171 VAL A N 1
ATOM 1280 C CA . VAL A 1 171 ? -7.903 -11.381 4.207 1.00 89.19 171 VAL A CA 1
ATOM 1281 C C . VAL A 1 171 ? -8.036 -11.797 5.667 1.00 89.19 171 VAL A C 1
ATOM 1283 O O . VAL A 1 171 ? -7.366 -11.228 6.531 1.00 89.19 171 VAL A O 1
ATOM 1286 N N . ARG A 1 172 ? -8.916 -12.765 5.930 1.00 76.50 172 ARG A N 1
ATOM 1287 C CA . ARG A 1 172 ? -9.109 -13.383 7.247 1.00 76.50 172 ARG A CA 1
ATOM 1288 C C . ARG A 1 172 ? -8.308 -14.672 7.360 1.00 76.50 172 ARG A C 1
ATOM 1290 O O . ARG A 1 172 ? -8.213 -15.381 6.333 1.00 76.50 172 ARG A O 1
#

Foldseek 3Di:
DDPVPPVVVPPPPDPPPVVVVPCPVDPPPFLADDPVCVQVVAAWWWFKAQALDPQAGMWTKIKGWAQDDPVDNFTKMKMWIARCDGNCNPPDIDIDIATWDFDRVLSGWIFAADADPVDNVQDRTSWTWRWAFPPPPDDDPDDTFTKTATDPRRNPPVDRPVDPRNIIGGDD

Solvent-accessible surface area (backbone atoms only — not comparable to full-atom values): 10118 Å² total; per-residue (Å²): 142,66,85,79,71,70,69,73,77,73,77,82,77,83,83,76,70,78,72,75,78,68,72,62,74,69,77,78,86,52,68,65,68,54,78,90,53,53,69,74,65,48,42,41,29,41,37,32,36,70,39,86,51,94,48,22,56,28,21,41,36,43,36,36,37,42,68,42,54,99,91,39,92,59,25,37,33,41,36,40,35,33,34,72,34,56,84,39,37,81,51,78,69,48,76,50,72,39,43,41,49,61,41,75,88,44,54,24,15,37,34,36,41,38,66,42,93,92,40,88,82,44,48,70,46,71,47,10,19,37,78,38,76,51,82,71,82,82,71,75,97,61,81,88,50,54,25,38,34,48,26,61,83,56,44,66,75,83,61,70,50,94,48,93,58,30,31,27,40,63,60,132